Protein AF-A0A0Q6XXQ8-F1 (afdb_monomer_lite)

Secondary structure (DSSP, 8-state):
-EEEEEPPPPTT----EEEEEEEE-SS-EEEEEEEEPPPSSSSPPPEEE--TT--EEEEE--PPP-

Radius of gyration: 15.11 Å; chains: 1; bounding box: 38×29×36 Å

Sequence (66 aa):
MISALPVDPHPCDDRTVTVTLEQVTGECATVRVWRTQPLLGLGLLPLLPAGAGVQVHVSASGEPAS

Structure (mmCIF, N/CA/C/O backbone):
data_AF-A0A0Q6XXQ8-F1
#
_entry.id   AF-A0A0Q6XXQ8-F1
#
loop_
_atom_site.group_PDB
_atom_site.id
_atom_site.type_symbol
_atom_site.label_atom_id
_atom_site.label_alt_id
_atom_site.label_comp_id
_atom_site.label_asym_id
_atom_site.label_entity_id
_atom_site.label_seq_id
_atom_site.pdbx_PDB_ins_code
_atom_site.Cartn_x
_atom_site.Cartn_y
_atom_site.Cartn_z
_atom_site.occupancy
_atom_site.B_iso_or_equiv
_atom_site.auth_seq_id
_atom_site.auth_comp_id
_atom_site.auth_asym_id
_atom_site.auth_atom_id
_atom_site.pdbx_PDB_model_num
ATOM 1 N N . MET A 1 1 ? -6.554 -8.610 12.716 1.00 86.12 1 MET A N 1
ATOM 2 C CA . MET A 1 1 ? -5.377 -8.064 12.011 1.00 86.12 1 MET A CA 1
ATOM 3 C C . MET A 1 1 ? -5.796 -7.612 10.622 1.00 86.12 1 MET A C 1
ATOM 5 O O . MET A 1 1 ? -6.522 -8.338 9.958 1.00 86.12 1 MET A O 1
ATOM 9 N N . ILE A 1 2 ? -5.354 -6.427 10.196 1.00 93.31 2 ILE A N 1
ATOM 10 C CA . ILE A 1 2 ? -5.530 -5.926 8.825 1.00 93.31 2 ILE A CA 1
ATOM 11 C C . ILE A 1 2 ? -4.142 -5.693 8.233 1.00 93.31 2 ILE A C 1
ATOM 13 O O . ILE A 1 2 ? -3.262 -5.185 8.927 1.00 93.31 2 ILE A O 1
ATOM 17 N N . SER A 1 3 ? -3.941 -6.061 6.971 1.00 93.75 3 SER A N 1
ATOM 18 C CA . SER A 1 3 ? -2.725 -5.741 6.224 1.00 93.75 3 SER A CA 1
ATOM 19 C C . SER A 1 3 ? -3.050 -5.303 4.797 1.00 93.75 3 SER A C 1
ATOM 21 O O . SER A 1 3 ? -4.098 -5.654 4.251 1.00 93.75 3 SER A O 1
ATOM 23 N N . ALA A 1 4 ? -2.150 -4.518 4.208 1.00 95.06 4 ALA A N 1
ATOM 24 C CA . ALA A 1 4 ? -2.257 -4.040 2.838 1.00 95.06 4 ALA A CA 1
ATOM 25 C C . ALA A 1 4 ? -0.884 -4.125 2.163 1.00 95.06 4 ALA A C 1
ATOM 27 O O . ALA A 1 4 ? 0.101 -3.629 2.709 1.00 95.06 4 ALA A O 1
ATOM 28 N N . LEU A 1 5 ? -0.825 -4.764 0.997 1.00 94.25 5 LEU A N 1
ATOM 29 C CA . LEU A 1 5 ? 0.410 -5.009 0.253 1.00 94.25 5 LEU A CA 1
ATOM 30 C C . LEU A 1 5 ? 0.226 -4.619 -1.218 1.00 94.25 5 LEU A C 1
ATOM 32 O O . LEU A 1 5 ? -0.843 -4.885 -1.778 1.00 94.25 5 LEU A O 1
ATOM 36 N N . PRO A 1 6 ? 1.231 -3.999 -1.862 1.00 92.38 6 PRO A N 1
ATOM 37 C CA . PRO A 1 6 ? 1.183 -3.789 -3.302 1.00 92.38 6 PRO A CA 1
ATOM 38 C C . PRO A 1 6 ? 1.117 -5.144 -4.012 1.00 92.38 6 PRO A C 1
ATOM 40 O O . PRO A 1 6 ? 1.771 -6.099 -3.598 1.00 92.38 6 PRO A O 1
ATOM 43 N N . VAL A 1 7 ? 0.319 -5.227 -5.075 1.00 91.06 7 VAL A N 1
ATOM 44 C CA . VAL A 1 7 ? 0.428 -6.345 -6.017 1.00 91.06 7 VAL A CA 1
ATOM 45 C C . VAL A 1 7 ? 1.642 -6.074 -6.889 1.00 91.06 7 VAL A C 1
ATOM 47 O O . VAL A 1 7 ? 1.795 -4.948 -7.370 1.00 91.06 7 VAL A O 1
ATOM 50 N N . ASP A 1 8 ? 2.489 -7.087 -7.078 1.00 78.75 8 ASP A N 1
ATOM 51 C CA . ASP A 1 8 ? 3.687 -6.948 -7.899 1.00 78.75 8 ASP A CA 1
ATOM 52 C C . ASP A 1 8 ? 3.306 -6.385 -9.274 1.00 78.75 8 ASP A C 1
ATOM 54 O O . ASP A 1 8 ? 2.455 -6.957 -9.972 1.00 78.75 8 ASP A O 1
ATOM 58 N N . PRO A 1 9 ? 3.875 -5.234 -9.665 1.00 70.88 9 PRO A N 1
ATOM 59 C CA . PRO A 1 9 ? 3.599 -4.677 -10.969 1.00 70.88 9 PRO A CA 1
ATOM 60 C C . PRO A 1 9 ? 4.221 -5.571 -12.049 1.00 70.88 9 PRO A C 1
ATOM 62 O O . PRO A 1 9 ? 5.055 -6.438 -11.780 1.00 70.88 9 PRO A O 1
ATOM 65 N N . HIS A 1 10 ? 3.801 -5.365 -13.299 1.00 78.38 10 HIS A N 1
ATOM 66 C CA . HIS A 1 10 ? 4.373 -6.075 -14.442 1.00 78.38 10 HIS A CA 1
ATOM 67 C C . HIS A 1 10 ? 5.912 -6.006 -14.383 1.00 78.38 10 HIS A C 1
ATOM 69 O O . HIS A 1 10 ? 6.438 -4.931 -14.113 1.00 78.38 10 HIS A O 1
ATOM 75 N N . PRO A 1 11 ? 6.664 -7.077 -14.695 1.00 77.25 11 PRO A N 1
ATOM 76 C CA . PRO A 1 11 ? 8.129 -7.106 -14.550 1.00 77.25 11 PRO A CA 1
ATOM 77 C C . PRO A 1 11 ? 8.892 -6.067 -15.397 1.00 77.25 11 PRO A C 1
ATOM 79 O O . PRO A 1 11 ? 10.101 -5.920 -15.253 1.00 77.25 11 PRO A O 1
ATOM 82 N N . CYS A 1 12 ? 8.202 -5.355 -16.292 1.00 79.12 12 CYS A N 1
ATOM 83 C CA . CYS A 1 12 ? 8.752 -4.255 -17.095 1.00 79.12 12 CYS A CA 1
ATOM 84 C C . CYS A 1 12 ? 8.363 -2.863 -16.565 1.00 79.12 12 CYS A C 1
ATOM 86 O O . CYS A 1 12 ? 8.702 -1.864 -17.190 1.00 79.12 12 CYS A O 1
ATOM 88 N N . ASP A 1 13 ? 7.604 -2.794 -15.473 1.00 80.56 13 ASP A N 1
ATOM 89 C CA . ASP A 1 13 ? 7.248 -1.557 -14.792 1.00 80.56 13 ASP A CA 1
ATOM 90 C C . ASP A 1 13 ? 8.375 -1.210 -13.817 1.00 80.56 13 ASP A C 1
ATOM 92 O O . ASP A 1 13 ? 8.626 -1.916 -12.843 1.00 80.56 13 ASP A O 1
ATOM 96 N N . ASP A 1 14 ? 9.083 -0.128 -14.108 1.00 80.81 14 ASP A N 1
ATOM 97 C CA . ASP A 1 14 ? 10.215 0.367 -13.327 1.00 80.81 14 ASP A CA 1
ATOM 98 C C . ASP A 1 14 ? 9.782 1.172 -12.091 1.00 80.81 14 ASP A C 1
ATOM 100 O O . ASP A 1 14 ? 10.619 1.690 -11.345 1.00 80.81 14 ASP A O 1
ATOM 104 N N . ARG A 1 15 ? 8.470 1.306 -11.865 1.00 84.62 15 ARG A N 1
ATOM 105 C CA . ARG A 1 15 ? 7.923 2.116 -10.781 1.00 84.62 15 ARG A CA 1
ATOM 106 C C . ARG A 1 15 ? 7.661 1.271 -9.544 1.00 84.62 15 ARG A C 1
ATOM 108 O O . ARG A 1 15 ? 6.922 0.291 -9.570 1.00 84.62 15 ARG A O 1
ATOM 115 N N . THR A 1 16 ? 8.170 1.740 -8.417 1.00 88.81 16 THR A N 1
ATOM 116 C CA . THR A 1 16 ? 7.915 1.172 -7.099 1.00 88.81 16 THR A CA 1
ATOM 117 C C . THR A 1 16 ? 6.584 1.682 -6.567 1.00 88.81 16 THR A C 1
ATOM 119 O O . THR A 1 16 ? 6.313 2.886 -6.605 1.00 88.81 16 THR A O 1
ATOM 122 N N . VAL A 1 17 ? 5.765 0.772 -6.037 1.00 91.44 17 VAL A N 1
ATOM 123 C CA . VAL A 1 17 ? 4.530 1.096 -5.315 1.00 91.44 17 VAL A CA 1
ATOM 124 C C . VAL A 1 17 ? 4.752 0.888 -3.822 1.00 91.44 17 VAL A C 1
ATOM 126 O O . VAL A 1 17 ? 5.201 -0.174 -3.397 1.00 91.44 17 VAL A O 1
ATOM 129 N N . THR A 1 18 ? 4.382 1.886 -3.027 1.00 93.12 18 THR A N 1
ATOM 130 C CA . THR A 1 18 ? 4.403 1.819 -1.564 1.00 93.12 18 THR A CA 1
ATOM 131 C C . THR A 1 18 ? 2.981 1.927 -1.038 1.00 93.12 18 THR A C 1
ATOM 133 O O . THR A 1 18 ? 2.229 2.818 -1.436 1.00 93.12 18 THR A O 1
ATOM 136 N N . VAL A 1 19 ? 2.615 1.034 -0.121 1.00 95.50 19 VAL A N 1
ATOM 137 C CA . VAL A 1 19 ? 1.291 0.996 0.507 1.00 95.50 19 VAL A CA 1
ATOM 138 C C . VAL A 1 19 ? 1.444 1.237 2.003 1.00 95.50 19 VAL A C 1
ATOM 140 O O . VAL A 1 19 ? 2.334 0.680 2.642 1.00 95.50 19 VAL A O 1
ATOM 143 N N . THR A 1 20 ? 0.582 2.075 2.570 1.00 95.38 20 THR A N 1
ATOM 144 C CA . THR A 1 20 ? 0.562 2.369 4.005 1.00 95.38 20 THR A CA 1
ATOM 145 C C . THR A 1 20 ? -0.857 2.267 4.535 1.00 95.38 20 THR A C 1
ATOM 147 O O . THR A 1 20 ? -1.785 2.834 3.963 1.00 95.38 20 THR A O 1
ATOM 150 N N . LEU A 1 21 ? -1.019 1.547 5.641 1.00 94.94 21 LEU A N 1
ATOM 151 C CA . LEU A 1 21 ? -2.251 1.513 6.415 1.00 94.94 21 LEU A CA 1
ATOM 152 C C . LEU A 1 21 ? -2.193 2.662 7.430 1.00 94.94 21 LEU A C 1
ATOM 154 O O . LEU A 1 21 ? -1.385 2.615 8.353 1.00 94.94 21 LEU A O 1
ATOM 158 N N . GLU A 1 22 ? -2.984 3.715 7.227 1.00 94.94 22 GLU A N 1
ATOM 159 C CA . GLU A 1 22 ? -2.917 4.933 8.052 1.00 94.94 22 GLU A CA 1
ATOM 160 C C . GLU A 1 22 ? -3.811 4.842 9.294 1.00 94.94 22 GLU A C 1
ATOM 162 O O . GLU A 1 22 ? -3.398 5.218 10.388 1.00 94.94 22 GLU A O 1
ATOM 167 N N . GLN A 1 23 ? -5.033 4.326 9.137 1.00 94.19 23 GLN A N 1
ATOM 168 C CA . GLN A 1 23 ? -5.994 4.180 10.228 1.00 94.19 23 GLN A CA 1
ATOM 169 C C . GLN A 1 23 ? -6.788 2.890 10.055 1.00 94.19 23 GLN A C 1
ATOM 171 O O . GLN A 1 23 ? -7.176 2.541 8.943 1.00 94.19 23 GLN A O 1
ATOM 176 N N . VAL A 1 24 ? -7.064 2.215 11.168 1.00 92.69 24 VAL A N 1
ATOM 177 C CA . VAL A 1 24 ? -7.973 1.071 11.236 1.00 92.69 24 VAL A CA 1
ATOM 178 C C . VAL A 1 24 ? -8.960 1.307 12.367 1.00 92.69 24 VAL A C 1
ATOM 180 O O . VAL A 1 24 ? -8.562 1.586 13.495 1.00 92.69 24 VAL A O 1
ATOM 183 N N . THR A 1 25 ? -10.243 1.187 12.060 1.00 90.25 25 THR A N 1
ATOM 184 C CA . THR A 1 25 ? -11.347 1.184 13.021 1.00 90.25 25 THR A CA 1
ATOM 185 C C . THR A 1 25 ? -12.071 -0.163 12.949 1.00 90.25 25 THR A C 1
ATOM 187 O O . THR A 1 25 ? -11.671 -1.055 12.199 1.00 90.25 25 THR A O 1
ATOM 190 N N . GLY A 1 26 ? -13.145 -0.327 13.727 1.00 86.81 26 GLY A N 1
ATOM 191 C CA . GLY A 1 26 ? -13.997 -1.517 13.636 1.00 86.81 26 GLY A CA 1
ATOM 192 C C . GLY A 1 26 ? -14.759 -1.639 12.311 1.00 86.81 26 GLY A C 1
ATOM 193 O O . GLY A 1 26 ? -15.161 -2.738 11.949 1.00 86.81 26 GLY A O 1
ATOM 194 N N . GLU A 1 27 ? -14.937 -0.535 11.580 1.00 89.06 27 GLU A N 1
ATOM 195 C CA . GLU A 1 27 ? -15.770 -0.491 10.371 1.00 89.06 27 GLU A CA 1
ATOM 196 C C . GLU A 1 27 ? -14.967 -0.211 9.101 1.00 89.06 27 GLU A C 1
ATOM 198 O O . GLU A 1 27 ? -15.400 -0.552 8.000 1.00 89.06 27 GLU A O 1
ATOM 203 N N . CYS A 1 28 ? -13.804 0.429 9.223 1.00 90.31 28 CYS A N 1
ATOM 204 C CA . CYS A 1 28 ? -13.081 0.921 8.063 1.00 90.31 28 CYS A CA 1
ATOM 205 C C . CYS A 1 28 ? -11.566 0.971 8.266 1.00 90.31 28 CYS A C 1
ATOM 207 O O . CYS A 1 28 ? -11.042 1.090 9.373 1.00 90.31 28 CYS A O 1
ATOM 209 N N . ALA A 1 29 ? -10.858 0.879 7.145 1.00 93.00 29 ALA A N 1
ATOM 210 C CA . ALA A 1 29 ? -9.415 0.992 7.069 1.00 93.00 29 ALA A CA 1
ATOM 211 C C . ALA A 1 29 ? -9.044 2.010 5.987 1.00 93.00 29 ALA A C 1
ATOM 213 O O . ALA A 1 29 ? -9.539 1.934 4.862 1.00 93.00 29 ALA A O 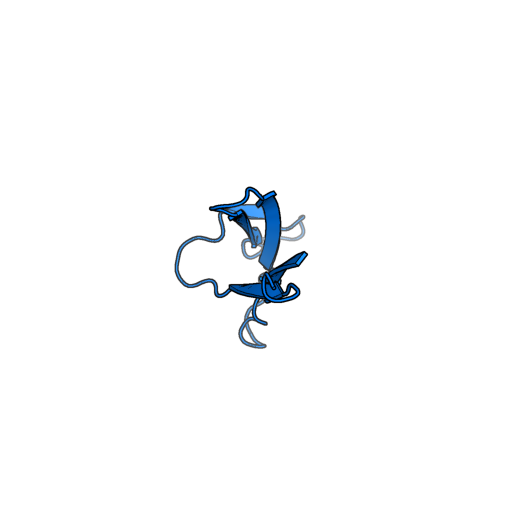1
ATOM 214 N N . THR A 1 30 ? -8.158 2.942 6.322 1.00 95.44 30 THR A N 1
ATOM 215 C CA . THR A 1 30 ? -7.623 3.925 5.379 1.00 95.44 30 THR A CA 1
ATOM 216 C C . THR A 1 30 ? -6.289 3.424 4.852 1.00 95.44 30 THR A C 1
ATOM 218 O O . THR A 1 30 ? -5.330 3.268 5.612 1.00 95.44 30 THR A O 1
ATOM 221 N N . VAL A 1 31 ? -6.226 3.183 3.544 1.00 95.06 31 VAL A N 1
ATOM 222 C CA . VAL A 1 31 ? -5.013 2.751 2.846 1.00 95.06 31 VAL A CA 1
ATOM 223 C C . VAL A 1 31 ? -4.559 3.860 1.911 1.00 95.06 31 VAL A C 1
ATOM 225 O O . VAL A 1 31 ? -5.328 4.327 1.070 1.00 95.06 31 VAL A O 1
ATOM 228 N N . ARG A 1 32 ? -3.291 4.254 2.027 1.00 95.62 32 ARG A N 1
ATOM 229 C CA . ARG A 1 32 ? -2.661 5.223 1.136 1.00 95.62 32 ARG A CA 1
ATOM 230 C C . ARG A 1 32 ? -1.648 4.541 0.242 1.00 95.62 32 ARG A C 1
ATOM 232 O O . ARG A 1 32 ? -0.820 3.761 0.706 1.00 95.62 32 ARG A O 1
ATOM 239 N N . VAL A 1 33 ? -1.734 4.849 -1.046 1.00 95.12 33 VAL A N 1
ATOM 240 C CA . VAL A 1 33 ? -0.935 4.204 -2.085 1.00 95.12 33 VAL A CA 1
ATOM 241 C C . VAL A 1 33 ? -0.135 5.263 -2.817 1.00 95.12 33 VAL A C 1
ATOM 243 O O . VAL A 1 33 ? -0.679 6.239 -3.344 1.00 95.12 33 VAL A O 1
ATOM 246 N N . TRP A 1 34 ? 1.166 5.043 -2.856 1.00 94.81 34 TRP A N 1
ATOM 247 C CA . TRP A 1 34 ? 2.136 5.919 -3.476 1.00 94.81 34 TRP A CA 1
ATOM 248 C C . TRP A 1 34 ? 2.883 5.176 -4.571 1.00 94.81 34 TRP A C 1
ATOM 250 O O . TRP A 1 34 ? 3.068 3.964 -4.488 1.00 94.81 34 TRP A O 1
ATOM 260 N N . ARG A 1 35 ? 3.327 5.900 -5.593 1.00 91.94 35 ARG A N 1
ATOM 261 C CA . ARG A 1 35 ? 4.096 5.342 -6.700 1.00 91.94 35 ARG A CA 1
ATOM 262 C C . ARG A 1 35 ? 5.220 6.284 -7.088 1.00 91.94 35 ARG A C 1
ATOM 264 O O . ARG A 1 35 ? 5.033 7.502 -7.103 1.00 91.94 35 ARG A O 1
ATOM 271 N N . THR A 1 36 ? 6.382 5.728 -7.400 1.00 90.25 36 THR A N 1
ATOM 272 C CA . THR A 1 36 ? 7.468 6.515 -7.979 1.00 90.25 36 THR A CA 1
ATOM 273 C C . THR A 1 36 ? 7.115 6.951 -9.399 1.00 90.25 36 THR A C 1
ATOM 275 O O . THR A 1 36 ? 6.452 6.224 -10.141 1.00 90.25 36 THR A O 1
ATOM 278 N N . GLN A 1 37 ? 7.542 8.143 -9.806 1.00 84.19 37 GLN A N 1
ATOM 279 C CA . GLN A 1 37 ? 7.508 8.513 -11.224 1.00 84.19 37 GLN A CA 1
ATOM 280 C C . GLN A 1 37 ? 8.772 8.045 -11.941 1.00 84.19 37 GLN A C 1
ATOM 282 O O . GLN A 1 37 ? 9.814 8.018 -11.298 1.00 84.19 37 GLN A O 1
ATOM 287 N N . PRO A 1 38 ? 8.718 7.752 -13.253 1.00 75.19 38 PRO A N 1
ATOM 288 C CA . PRO A 1 38 ? 9.913 7.472 -14.043 1.00 75.19 38 PRO A CA 1
ATOM 289 C C . PRO A 1 38 ? 10.934 8.609 -13.940 1.00 75.19 38 PRO A C 1
ATOM 291 O O . PRO A 1 38 ? 10.572 9.789 -13.960 1.00 75.19 38 PRO A O 1
ATOM 294 N N . LEU A 1 39 ? 12.214 8.256 -13.858 1.00 73.38 39 LEU A N 1
ATOM 295 C CA . LEU A 1 39 ? 13.301 9.228 -13.842 1.00 73.38 39 LEU A CA 1
ATOM 296 C C . LEU A 1 39 ? 13.476 9.855 -15.227 1.00 73.38 39 LEU A C 1
ATOM 298 O O . LEU A 1 39 ? 13.745 9.168 -16.207 1.00 73.38 39 LEU A O 1
ATOM 302 N N . LEU A 1 40 ? 13.421 11.184 -15.284 1.00 72.25 40 LEU A N 1
ATOM 303 C CA . LEU A 1 40 ? 13.892 11.967 -16.431 1.00 72.25 40 LEU A CA 1
ATOM 304 C C . LEU A 1 40 ? 15.361 12.418 -16.234 1.00 72.25 40 LEU A C 1
ATOM 306 O O . LEU A 1 40 ? 15.734 13.504 -16.669 1.00 72.25 40 LEU A O 1
ATOM 310 N N . GLY A 1 41 ? 16.194 11.636 -15.525 1.00 72.94 41 GLY A N 1
ATOM 311 C CA . GLY A 1 41 ? 17.586 11.996 -15.195 1.00 72.94 41 GLY A CA 1
ATOM 312 C C . GLY A 1 41 ? 18.260 11.092 -14.145 1.00 72.94 41 GLY A C 1
ATOM 313 O O . GLY A 1 41 ? 17.785 9.996 -13.883 1.00 72.94 41 GLY A O 1
ATOM 314 N N . LEU A 1 42 ? 19.364 11.551 -13.531 1.00 69.19 42 LEU A N 1
ATOM 315 C CA . LEU A 1 42 ? 20.185 10.801 -12.546 1.00 69.19 42 LEU A CA 1
ATOM 316 C C . LEU A 1 42 ? 19.797 11.048 -11.063 1.00 69.19 42 LEU A C 1
ATOM 318 O O . LEU A 1 42 ? 20.618 10.871 -10.166 1.00 69.19 42 LEU A O 1
ATOM 322 N N . GLY A 1 43 ? 18.581 11.529 -10.797 1.00 72.62 43 GLY A N 1
ATOM 323 C CA . GLY A 1 43 ? 18.119 11.920 -9.456 1.00 72.62 43 GLY A CA 1
ATOM 324 C C . GLY A 1 43 ? 17.383 10.828 -8.667 1.00 72.62 43 GLY A C 1
ATOM 325 O O . GLY A 1 43 ? 17.274 9.683 -9.093 1.00 72.62 43 GLY A O 1
ATOM 326 N N . LEU A 1 44 ? 16.834 11.207 -7.507 1.00 74.00 44 LEU A N 1
ATOM 327 C CA . LEU A 1 44 ? 15.880 10.384 -6.753 1.00 74.00 44 LEU A CA 1
ATOM 328 C C . LEU A 1 44 ? 14.522 10.347 -7.470 1.00 74.00 44 LEU A C 1
ATOM 330 O O . LEU A 1 44 ? 14.069 11.367 -7.990 1.00 74.00 44 LEU A O 1
ATOM 334 N N . LEU A 1 45 ? 13.856 9.190 -7.455 1.00 79.81 45 LEU A N 1
ATOM 335 C CA . LEU A 1 45 ? 12.503 9.034 -7.989 1.00 79.81 45 LEU A CA 1
ATOM 336 C C . LEU A 1 45 ? 11.493 9.753 -7.071 1.00 79.81 45 LEU A C 1
ATOM 338 O O . LEU A 1 45 ? 11.341 9.344 -5.916 1.00 79.81 45 LEU A O 1
ATOM 342 N N . PRO A 1 46 ? 10.782 10.797 -7.534 1.00 84.06 46 PRO A N 1
ATOM 343 C CA . PRO A 1 46 ? 9.771 11.444 -6.713 1.00 84.06 46 PRO A CA 1
ATOM 344 C C . PRO A 1 46 ? 8.601 10.488 -6.469 1.00 84.06 46 PRO A C 1
ATOM 346 O O . PRO A 1 46 ? 8.181 9.748 -7.363 1.00 84.06 46 PRO A O 1
ATOM 349 N N . LEU A 1 47 ? 8.074 10.520 -5.246 1.00 89.94 47 LEU A N 1
ATOM 350 C CA . LEU A 1 47 ? 6.950 9.702 -4.812 1.00 89.94 47 LEU A CA 1
ATOM 351 C C . LEU A 1 47 ? 5.655 10.523 -4.890 1.00 89.94 47 LEU A C 1
ATOM 353 O O . LEU A 1 47 ? 5.550 11.571 -4.255 1.00 89.94 47 LEU A O 1
ATOM 357 N N . LEU A 1 48 ? 4.671 10.051 -5.657 1.00 91.50 48 LEU A N 1
ATOM 358 C CA . LEU A 1 48 ? 3.376 10.715 -5.846 1.00 91.50 48 LEU A CA 1
ATOM 359 C C . LEU A 1 48 ? 2.213 9.779 -5.501 1.00 91.50 48 LEU A C 1
ATOM 361 O O . LEU A 1 48 ? 2.404 8.561 -5.471 1.00 91.50 48 LEU A O 1
ATOM 365 N N . PRO A 1 49 ? 0.997 10.306 -5.256 1.00 93.38 49 PRO A N 1
ATOM 366 C CA . PRO A 1 49 ? -0.193 9.469 -5.178 1.00 93.38 49 PRO A CA 1
ATOM 367 C C . PRO A 1 49 ? -0.293 8.590 -6.427 1.00 93.38 49 PRO A C 1
ATOM 369 O O . PRO A 1 49 ? -0.134 9.077 -7.546 1.00 93.38 49 PRO A O 1
ATOM 372 N N . ALA A 1 50 ? -0.528 7.294 -6.235 1.00 90.75 50 ALA A N 1
ATOM 373 C CA . ALA A 1 50 ? -0.282 6.284 -7.264 1.00 90.75 50 ALA A CA 1
ATOM 374 C C . ALA A 1 50 ? -1.143 6.408 -8.539 1.00 90.75 50 ALA A C 1
ATOM 376 O O . ALA A 1 50 ? -0.793 5.845 -9.578 1.00 90.75 50 ALA A O 1
ATOM 377 N N . GLY A 1 51 ? -2.239 7.169 -8.469 1.00 85.12 51 GLY A N 1
ATOM 378 C CA . GLY A 1 51 ? -3.199 7.32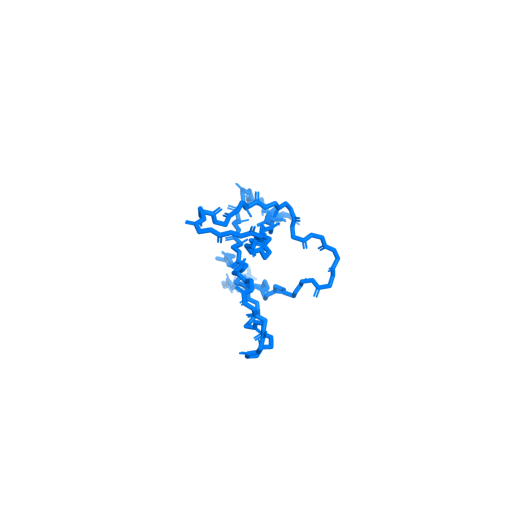1 -9.556 1.00 85.12 51 GLY A CA 1
ATOM 379 C C . GLY A 1 51 ? -4.052 6.067 -9.763 1.00 85.12 51 GLY A C 1
A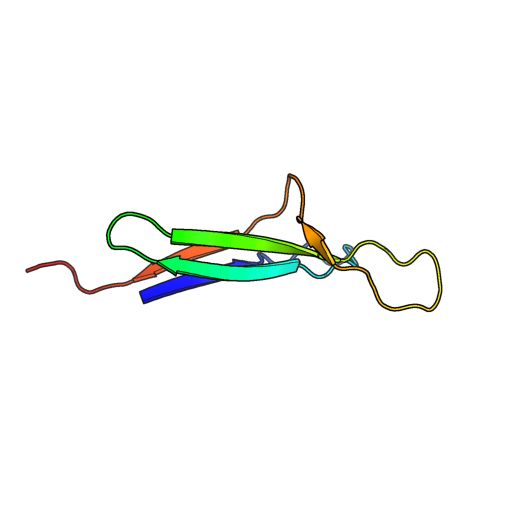TOM 380 O O . GLY A 1 51 ? -4.071 5.156 -8.936 1.00 85.12 51 GLY A O 1
ATOM 381 N N . ALA A 1 52 ? -4.798 6.034 -10.865 1.00 85.56 52 ALA A N 1
ATOM 382 C CA . ALA A 1 52 ? -5.653 4.900 -11.206 1.00 85.56 52 ALA A CA 1
ATOM 383 C C . ALA A 1 52 ? -4.842 3.676 -11.681 1.00 85.56 52 ALA A C 1
ATOM 385 O O . ALA A 1 52 ? -3.730 3.809 -12.190 1.00 85.56 52 ALA A O 1
ATOM 386 N N . GLY A 1 53 ? -5.430 2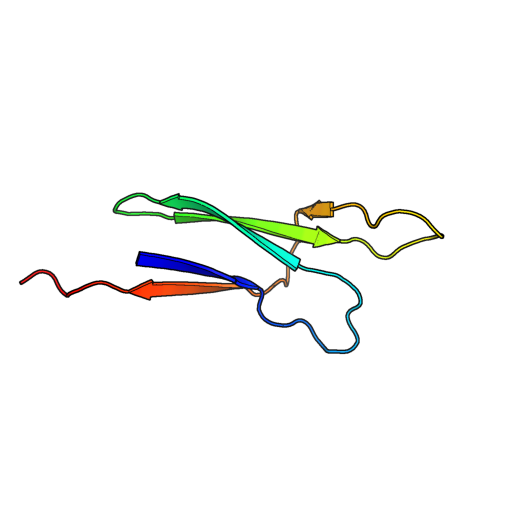.481 -11.559 1.00 84.50 53 GLY A N 1
ATOM 387 C CA . GLY A 1 53 ? -4.885 1.236 -12.121 1.00 84.50 53 GLY A CA 1
ATOM 388 C C . GLY A 1 53 ? -3.841 0.511 -11.263 1.00 84.50 53 GLY A C 1
ATOM 389 O O . GLY A 1 53 ? -3.370 -0.548 -11.671 1.00 84.50 53 GLY A O 1
ATOM 390 N N . VAL A 1 54 ? -3.491 1.031 -10.082 1.00 88.25 54 VAL A N 1
ATOM 391 C CA . VAL A 1 54 ? -2.631 0.323 -9.120 1.00 88.25 54 VAL A CA 1
ATOM 392 C C . VAL A 1 54 ? -3.454 -0.658 -8.297 1.00 88.25 54 VAL A C 1
ATOM 394 O O . VAL A 1 54 ? -4.497 -0.304 -7.752 1.00 88.25 54 VAL A O 1
ATOM 397 N N . GLN A 1 55 ? -2.970 -1.895 -8.213 1.00 90.56 55 GLN A N 1
ATOM 398 C CA . GLN A 1 55 ? -3.621 -2.974 -7.481 1.00 90.56 55 GLN A CA 1
ATOM 399 C C . GLN A 1 55 ? -2.957 -3.170 -6.115 1.00 90.56 55 GLN A C 1
ATOM 401 O O . GLN A 1 55 ? -1.733 -3.117 -5.982 1.00 90.56 55 GLN A O 1
ATOM 406 N N . VAL A 1 56 ? -3.782 -3.394 -5.096 1.00 92.25 56 VAL A N 1
ATOM 407 C CA . VAL A 1 56 ? -3.364 -3.605 -3.707 1.00 92.25 56 VAL A CA 1
ATOM 408 C C . VAL A 1 56 ? -4.151 -4.784 -3.156 1.00 92.25 56 VAL A C 1
ATOM 410 O O . VAL A 1 56 ? -5.376 -4.813 -3.260 1.00 92.25 56 VAL A O 1
ATOM 413 N N . HIS A 1 57 ? -3.459 -5.741 -2.545 1.00 94.38 57 HIS A N 1
ATOM 414 C CA . HIS A 1 57 ? -4.101 -6.789 -1.766 1.00 94.38 57 HIS A CA 1
ATOM 415 C C . HIS A 1 57 ? -4.346 -6.286 -0.350 1.00 94.38 57 HIS A C 1
ATOM 417 O O . HIS A 1 57 ? -3.404 -5.986 0.384 1.00 94.38 57 HIS A O 1
ATOM 423 N N . VAL A 1 58 ? -5.618 -6.217 0.036 1.00 93.00 58 VAL A N 1
ATOM 424 C CA . VAL A 1 58 ? -6.031 -5.957 1.415 1.00 93.00 58 VAL A CA 1
ATOM 425 C C . VAL A 1 58 ? -6.514 -7.269 2.007 1.00 93.00 58 VAL A C 1
ATOM 427 O O . VAL A 1 58 ? -7.364 -7.940 1.427 1.00 93.00 58 VAL A O 1
ATOM 430 N N . SER A 1 59 ? -5.967 -7.638 3.159 1.00 93.44 59 SER A N 1
ATOM 431 C CA . SER A 1 59 ? -6.401 -8.821 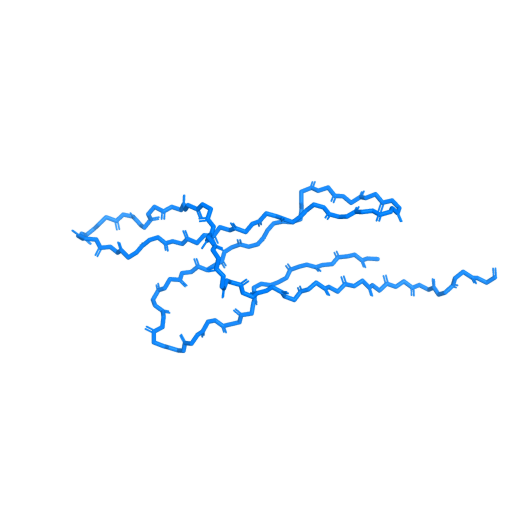3.893 1.00 93.44 59 SER A CA 1
ATOM 432 C C . SER A 1 59 ? -6.790 -8.450 5.315 1.00 93.44 59 SER A C 1
ATOM 434 O O . SER A 1 59 ? -6.151 -7.618 5.964 1.00 93.44 59 SER A O 1
ATOM 436 N N . ALA A 1 60 ? -7.854 -9.086 5.792 1.00 90.88 60 ALA A N 1
ATOM 437 C CA . ALA A 1 60 ? -8.285 -9.032 7.173 1.00 90.88 60 ALA A CA 1
ATOM 438 C C . ALA A 1 60 ? -8.391 -10.463 7.695 1.00 90.88 60 ALA A C 1
ATOM 440 O O . ALA A 1 60 ? -8.962 -11.336 7.044 1.00 90.88 60 ALA A O 1
ATOM 441 N N . SER A 1 61 ? -7.820 -10.700 8.865 1.00 89.06 61 SER A N 1
ATOM 442 C CA . SER A 1 61 ? -7.892 -11.972 9.572 1.00 89.06 61 SER A CA 1
ATOM 443 C C . SER A 1 61 ? -8.238 -11.719 11.033 1.00 89.06 61 SER A C 1
ATOM 445 O O . SER A 1 61 ? -7.798 -10.741 11.639 1.00 89.06 61 SER A O 1
ATOM 447 N N . GLY A 1 62 ? -9.053 -12.587 11.611 1.00 83.06 62 GLY A N 1
ATOM 448 C CA . GLY A 1 62 ? -9.484 -12.516 13.000 1.00 83.06 62 GLY A CA 1
ATOM 449 C C . GLY A 1 62 ? -10.202 -13.802 13.369 1.00 83.06 62 GLY A C 1
ATOM 450 O O . GLY A 1 62 ? -10.632 -14.539 12.480 1.00 83.06 62 GLY A O 1
ATOM 451 N N . GLU A 1 63 ? -10.308 -14.087 14.661 1.00 75.69 63 GLU A N 1
ATOM 452 C CA . GLU A 1 63 ? -11.207 -15.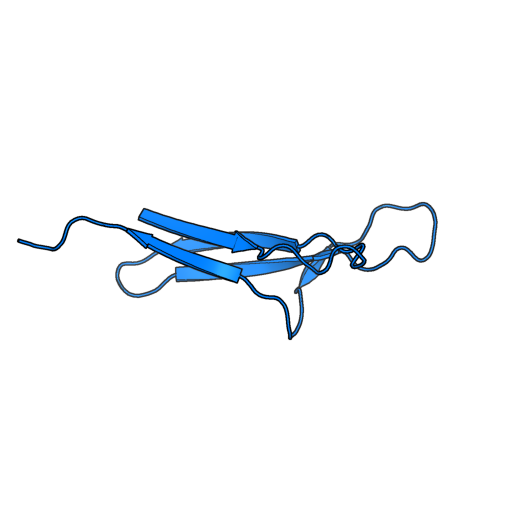150 15.096 1.00 75.69 63 GLU A CA 1
ATOM 453 C C . GLU A 1 63 ? -12.660 -14.706 14.878 1.00 75.69 63 GLU A C 1
ATOM 455 O O . GLU A 1 63 ? -12.980 -13.535 15.116 1.00 75.69 63 GLU A O 1
ATOM 460 N N . PRO A 1 64 ? -13.542 -15.599 14.397 1.00 63.88 64 PRO A N 1
ATOM 461 C CA . PRO A 1 64 ? -14.966 -15.307 14.359 1.00 63.88 64 PRO A CA 1
ATOM 462 C C . PRO A 1 64 ? -15.451 -14.992 15.778 1.00 63.88 64 PRO A C 1
ATOM 464 O O . PRO A 1 64 ? -15.077 -15.674 16.734 1.00 63.88 64 PRO A O 1
ATOM 467 N N . ALA A 1 65 ? -16.276 -13.953 15.916 1.00 66.00 65 ALA A N 1
ATOM 468 C CA . ALA A 1 65 ? -16.942 -13.667 17.180 1.00 66.00 65 ALA A CA 1
ATOM 469 C C . ALA A 1 65 ? -17.800 -14.888 17.554 1.00 66.00 65 ALA A C 1
ATOM 471 O O . ALA A 1 65 ? -18.677 -15.276 16.780 1.00 66.00 65 ALA A O 1
ATOM 472 N N . SER A 1 66 ? -17.463 -15.526 18.679 1.00 61.44 66 SER A N 1
ATOM 473 C CA . SER A 1 66 ? -18.227 -16.640 19.258 1.00 61.44 66 SER A CA 1
ATOM 474 C C . SER A 1 66 ? -19.569 -16.172 19.804 1.00 61.44 66 SER A C 1
ATOM 476 O O . SER A 1 66 ? -19.624 -15.027 20.310 1.00 61.44 66 SER A O 1
#

pLDDT: mean 86.14, std 8.92, range [61.44, 95.62]

Foldseek 3Di:
DKDKAWDDPDPPDPKDKDKDFDDDDPVDTDIFIWIFDDDPDDDDTDIDRPDPDTDMDMDDDDDPDD